Protein AF-A0A2M8EV79-F1 (afdb_monomer)

pLDDT: mean 92.15, std 6.43, range [69.06, 97.62]

Secondary structure (DSSP, 8-state):
--HHHHHHHHHT-S-TTTS-GGG---TTSPPPTTSSTTTHHHHHHHHHHTT-----

Solvent-accessible surface area (backbone atoms only — not comparable to full-atom values): 3617 Å² total; per-residue (Å²): 138,59,73,65,58,54,53,54,51,55,76,60,54,91,44,72,83,86,46,65,57,66,77,65,59,48,95,87,68,49,73,51,68,70,37,66,97,68,9,40,61,50,34,50,50,58,39,44,76,71,68,45,86,82,85,133

Mean predicted aligned error: 3.15 Å

Radius of gyration: 11.1 Å; Cα contacts (8 Å, |Δi|>4): 35; chains: 1; bounding box: 26×27×26 Å

InterPro domains:
  IPR001497 Methylated-DNA-[protein]-cysteine S-methyltransferase, active site [PS00374] (19-25)
  IPR014048 Methylated-DNA-[protein]-cysteine S-methyltransferase, DNA binding [PF01035] (2-52)
  IPR014048 Methylated-DNA-[protein]-cysteine S-methyltransferase, DNA binding [cd06445] (3-51)
  IPR036217 Methylated DNA-protein cysteine methyltransferase, DNA binding domain [SSF46767] (2-53)
  IPR036388 Winged helix-like DNA-binding domain sup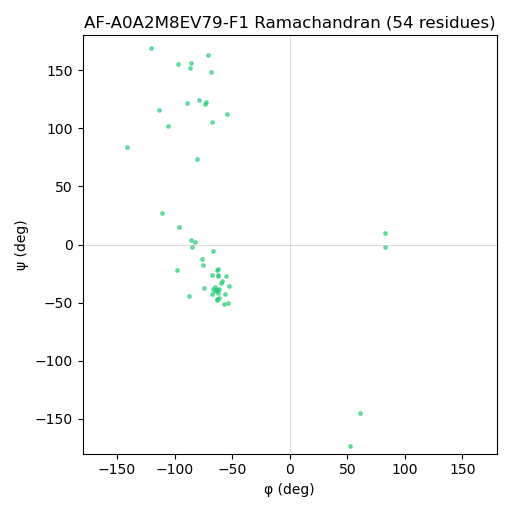erfamily [G3DSA:1.10.10.10] (1-56)

Sequence (56 aa):
TTPRVVGFALHKNPDPKNIPCHRVVFKDGSLSQSYAFEGINKQKQRLVDEGVRVAF

Structure (mmCIF, N/CA/C/O backbone):
data_AF-A0A2M8EV79-F1
#
_entry.id   AF-A0A2M8EV79-F1
#
loop_
_atom_site.group_PDB
_atom_site.id
_atom_site.type_symbol
_atom_site.label_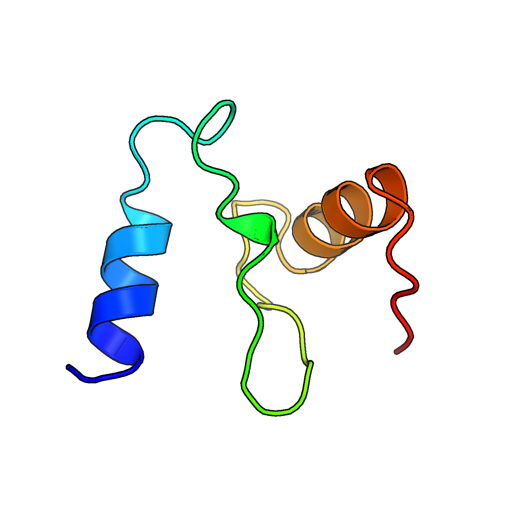atom_id
_atom_site.label_alt_id
_atom_site.label_comp_id
_atom_site.label_asym_id
_atom_site.label_entity_id
_atom_site.label_seq_id
_atom_site.pdbx_PDB_ins_code
_atom_site.Cartn_x
_atom_site.Cartn_y
_atom_site.Cartn_z
_atom_site.occupancy
_atom_site.B_iso_or_equ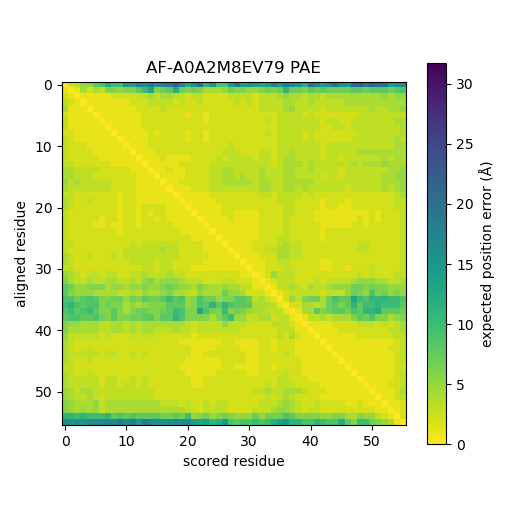iv
_atom_site.auth_seq_id
_atom_site.auth_comp_id
_atom_site.auth_asym_id
_atom_site.auth_atom_id
_atom_site.pdbx_PDB_model_num
ATOM 1 N N . THR A 1 1 ? 11.021 -17.158 2.648 1.00 69.06 1 THR A N 1
ATOM 2 C CA . THR A 1 1 ? 11.427 -15.735 2.620 1.00 69.06 1 THR A CA 1
ATOM 3 C C . THR A 1 1 ? 10.989 -15.038 3.887 1.00 69.06 1 THR A C 1
ATOM 5 O O . THR A 1 1 ? 9.920 -15.351 4.390 1.00 69.06 1 THR A O 1
ATOM 8 N N . THR A 1 2 ? 11.805 -14.136 4.437 1.00 92.94 2 THR A N 1
ATOM 9 C CA . THR A 1 2 ? 11.448 -13.387 5.654 1.00 92.94 2 THR A CA 1
ATOM 10 C C . THR A 1 2 ? 10.641 -12.126 5.302 1.00 92.94 2 THR A C 1
ATOM 12 O O . THR A 1 2 ? 10.866 -11.551 4.234 1.00 92.94 2 THR A O 1
ATOM 15 N N . PRO A 1 3 ? 9.752 -11.627 6.186 1.00 94.12 3 PRO A N 1
ATOM 16 C CA . PRO A 1 3 ? 9.028 -10.367 5.963 1.00 94.12 3 PRO A CA 1
ATOM 17 C C . PRO A 1 3 ? 9.944 -9.164 5.689 1.00 94.12 3 PRO A C 1
ATOM 19 O O . PRO A 1 3 ? 9.573 -8.244 4.968 1.00 94.12 3 PRO A O 1
ATOM 22 N N . ARG A 1 4 ? 11.182 -9.196 6.204 1.00 93.94 4 ARG A N 1
ATOM 23 C CA . ARG A 1 4 ? 12.193 -8.155 5.966 1.00 93.94 4 ARG A CA 1
ATOM 24 C C . ARG A 1 4 ? 12.593 -8.050 4.494 1.00 93.94 4 ARG A C 1
ATOM 26 O O . ARG A 1 4 ? 12.751 -6.944 3.990 1.00 93.94 4 ARG A O 1
ATOM 33 N N . VAL A 1 5 ? 12.715 -9.182 3.796 1.00 96.62 5 VAL A N 1
ATOM 34 C CA . VAL A 1 5 ? 13.043 -9.200 2.359 1.00 96.62 5 VAL A CA 1
ATOM 35 C C . VAL A 1 5 ? 11.903 -8.595 1.539 1.00 96.62 5 VAL A C 1
ATOM 37 O O . VAL A 1 5 ? 12.157 -7.838 0.607 1.00 96.62 5 VAL A O 1
ATOM 40 N N . VAL A 1 6 ? 10.649 -8.862 1.921 1.00 94.06 6 VAL A N 1
ATOM 41 C CA . VAL A 1 6 ? 9.476 -8.241 1.285 1.00 94.06 6 VAL A CA 1
ATOM 42 C C . VAL A 1 6 ? 9.497 -6.728 1.502 1.00 94.06 6 VAL A C 1
ATOM 44 O O . VAL A 1 6 ? 9.380 -5.980 0.538 1.00 94.06 6 VAL A O 1
ATOM 47 N N . GLY A 1 7 ? 9.739 -6.268 2.734 1.00 93.00 7 GLY A N 1
ATOM 48 C CA . GLY A 1 7 ? 9.880 -4.839 3.033 1.00 93.00 7 GLY A CA 1
ATOM 49 C C . GLY A 1 7 ? 10.966 -4.152 2.197 1.00 93.00 7 GLY A C 1
ATOM 50 O O . GLY A 1 7 ? 10.731 -3.075 1.651 1.00 93.00 7 GLY A O 1
ATOM 51 N N . PHE A 1 8 ? 12.124 -4.801 2.022 1.00 94.00 8 PHE A N 1
ATOM 52 C CA . PHE A 1 8 ? 13.195 -4.295 1.158 1.00 94.00 8 PHE A CA 1
ATOM 53 C C . PHE A 1 8 ? 12.753 -4.170 -0.307 1.00 94.00 8 PHE A C 1
ATOM 55 O O . PHE A 1 8 ? 12.976 -3.129 -0.925 1.00 94.00 8 PHE A O 1
ATOM 62 N N . ALA A 1 9 ? 12.083 -5.190 -0.853 1.00 94.75 9 ALA A N 1
ATOM 63 C CA . ALA A 1 9 ? 11.570 -5.157 -2.222 1.00 94.75 9 ALA A CA 1
ATOM 64 C C . ALA A 1 9 ? 10.523 -4.047 -2.421 1.00 94.75 9 ALA A C 1
ATOM 66 O O . ALA A 1 9 ? 10.585 -3.318 -3.408 1.00 94.75 9 ALA A O 1
ATOM 67 N N . LEU A 1 10 ? 9.611 -3.860 -1.459 1.00 93.44 10 LEU A N 1
ATOM 68 C CA . LEU A 1 10 ? 8.613 -2.784 -1.496 1.00 93.44 10 LEU A CA 1
ATOM 69 C C . LEU A 1 10 ? 9.261 -1.395 -1.464 1.00 93.44 10 LEU A C 1
ATOM 71 O O . LEU A 1 10 ? 8.816 -0.499 -2.177 1.00 93.44 10 LEU A O 1
ATOM 75 N N . HIS A 1 11 ? 10.328 -1.217 -0.681 1.00 91.19 11 HIS A N 1
ATOM 76 C CA . HIS A 1 11 ? 11.080 0.040 -0.637 1.00 91.19 11 HIS A CA 1
ATOM 77 C C . HIS A 1 11 ? 11.833 0.325 -1.948 1.00 91.19 11 HIS A C 1
ATOM 79 O O . HIS A 1 11 ? 12.092 1.478 -2.283 1.00 91.19 11 HIS A O 1
ATOM 85 N N . LYS A 1 12 ? 12.176 -0.723 -2.704 1.00 94.69 12 LYS A N 1
ATOM 86 C CA . LYS A 1 12 ? 12.816 -0.642 -4.024 1.00 94.69 12 LYS A CA 1
ATOM 87 C C . LYS A 1 12 ? 11.828 -0.740 -5.185 1.00 94.69 12 LYS A C 1
ATOM 89 O O . LYS A 1 12 ? 12.262 -0.964 -6.310 1.00 94.69 12 LYS A O 1
ATOM 94 N N . ASN A 1 13 ? 10.531 -0.577 -4.929 1.00 94.88 13 ASN A N 1
ATOM 95 C CA . ASN A 1 13 ? 9.505 -0.630 -5.960 1.00 94.88 13 ASN A CA 1
ATOM 96 C C . ASN A 1 13 ? 9.821 0.364 -7.105 1.00 94.88 13 ASN A C 1
ATOM 98 O O . ASN A 1 13 ? 9.765 1.574 -6.868 1.00 94.88 13 ASN A O 1
ATOM 102 N N . PRO A 1 14 ? 10.139 -0.117 -8.325 1.00 95.88 14 PRO A N 1
ATOM 103 C CA . PRO A 1 14 ? 10.556 0.743 -9.432 1.00 95.88 14 PRO A CA 1
ATOM 104 C C . PRO A 1 14 ? 9.391 1.512 -10.064 1.00 95.88 14 PRO A C 1
ATOM 106 O O . PRO A 1 14 ? 9.621 2.501 -10.754 1.00 95.88 14 PRO A O 1
ATOM 109 N N . ASP A 1 15 ? 8.148 1.082 -9.829 1.00 95.69 15 ASP A N 1
ATOM 110 C CA . ASP A 1 15 ? 6.958 1.704 -10.401 1.00 95.69 15 ASP A CA 1
ATOM 111 C C . ASP A 1 15 ? 5.800 1.746 -9.387 1.00 95.69 15 ASP A C 1
ATOM 113 O O . ASP A 1 15 ? 4.900 0.905 -9.409 1.00 95.69 15 ASP A O 1
ATOM 117 N N . PRO A 1 16 ? 5.764 2.754 -8.498 1.00 90.31 16 PRO A N 1
ATOM 118 C CA . PRO A 1 16 ? 4.702 2.901 -7.497 1.00 90.31 16 PRO A CA 1
ATOM 119 C C . PRO A 1 16 ? 3.309 3.221 -8.060 1.00 90.31 16 PRO A C 1
ATOM 121 O O . PRO A 1 16 ? 2.350 3.337 -7.284 1.00 90.31 16 PRO A O 1
ATOM 124 N N . LYS A 1 17 ? 3.188 3.455 -9.375 1.00 90.44 17 LYS A N 1
ATOM 125 C CA . LYS A 1 17 ? 1.899 3.692 -10.037 1.00 90.44 17 LYS A CA 1
ATOM 126 C C . LYS A 1 17 ? 1.261 2.371 -10.452 1.00 90.44 17 LYS A C 1
ATOM 128 O O . LYS A 1 17 ? 0.077 2.188 -10.190 1.00 90.44 17 LYS A O 1
ATOM 133 N N . ASN A 1 18 ? 2.041 1.457 -11.031 1.00 96.31 18 ASN A N 1
ATOM 134 C CA . ASN A 1 18 ? 1.535 0.167 -11.512 1.00 96.31 18 ASN A CA 1
ATOM 135 C C . ASN A 1 18 ? 1.761 -0.993 -10.526 1.00 96.31 18 ASN A C 1
ATOM 137 O O . ASN A 1 18 ? 1.031 -1.981 -10.567 1.00 96.31 18 ASN A O 1
ATOM 141 N N . ILE A 1 19 ? 2.726 -0.875 -9.608 1.00 96.12 19 ILE A N 1
ATOM 142 C CA . ILE A 1 19 ? 2.995 -1.848 -8.541 1.00 96.12 19 ILE A CA 1
ATOM 143 C C . ILE A 1 19 ? 2.485 -1.247 -7.218 1.00 96.12 19 ILE A C 1
ATOM 145 O O . ILE A 1 19 ? 3.146 -0.379 -6.638 1.00 96.12 19 ILE A O 1
ATOM 149 N N . PRO A 1 20 ? 1.310 -1.664 -6.713 1.00 95.06 20 PRO A N 1
ATOM 150 C CA . PRO A 1 20 ? 0.633 -0.996 -5.602 1.00 95.06 20 PRO A CA 1
ATOM 151 C C . PRO A 1 20 ? 1.215 -1.406 -4.238 1.00 95.06 20 PRO A C 1
ATOM 153 O O . PRO A 1 20 ? 0.604 -2.156 -3.476 1.00 95.06 20 PRO A O 1
ATOM 156 N N . CYS A 1 21 ? 2.409 -0.910 -3.902 1.00 94.94 21 CYS A N 1
ATOM 157 C CA . CYS A 1 21 ? 3.079 -1.248 -2.642 1.00 94.94 21 CYS A CA 1
ATOM 158 C C . CYS A 1 21 ? 2.316 -0.784 -1.385 1.00 94.94 21 CYS A C 1
ATOM 160 O O . CYS A 1 21 ? 2.496 -1.389 -0.329 1.00 94.94 21 CYS A O 1
ATOM 162 N N . HIS A 1 22 ? 1.422 0.214 -1.484 1.00 95.06 22 HIS A N 1
ATOM 163 C CA . HIS A 1 22 ? 0.545 0.646 -0.380 1.00 95.06 22 HIS A CA 1
ATOM 164 C C . HIS A 1 22 ? -0.427 -0.435 0.094 1.00 95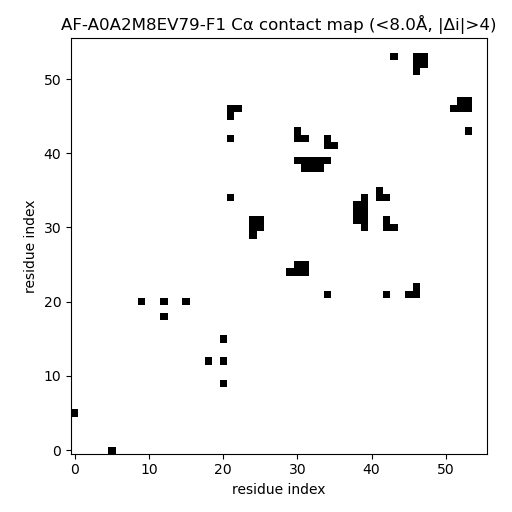.06 22 HIS A C 1
ATOM 166 O O . HIS A 1 22 ? -0.893 -0.351 1.229 1.00 95.06 22 HIS A O 1
ATOM 172 N N . ARG A 1 23 ? -0.721 -1.446 -0.735 1.00 96.50 23 ARG A N 1
ATOM 173 C CA . ARG A 1 23 ? -1.643 -2.542 -0.390 1.00 96.50 23 ARG A CA 1
ATOM 174 C C . ARG A 1 23 ? -1.043 -3.575 0.561 1.00 96.50 23 ARG A C 1
ATOM 176 O O . ARG A 1 23 ? -1.777 -4.406 1.086 1.00 96.50 23 ARG A O 1
ATOM 183 N N . VAL A 1 24 ? 0.272 -3.550 0.784 1.00 95.38 24 VAL A N 1
ATOM 184 C CA . VAL A 1 24 ? 0.918 -4.457 1.738 1.00 95.38 24 VAL A CA 1
ATOM 185 C C . VAL A 1 24 ? 0.930 -3.821 3.126 1.00 95.38 24 VAL A C 1
ATOM 187 O O . VAL A 1 24 ? 1.490 -2.744 3.323 1.00 95.38 24 VAL A O 1
ATOM 190 N N . VAL A 1 25 ? 0.328 -4.512 4.091 1.00 95.38 25 VAL A N 1
ATOM 191 C CA . VAL A 1 25 ? 0.227 -4.103 5.501 1.00 95.38 25 VAL A CA 1
ATOM 192 C C . VAL A 1 25 ? 0.884 -5.137 6.415 1.00 95.38 25 VAL A C 1
ATOM 194 O O . VAL A 1 25 ? 1.247 -6.233 5.970 1.00 95.38 25 VAL A O 1
ATOM 197 N N . PHE A 1 26 ? 1.069 -4.800 7.692 1.00 94.88 26 PHE A N 1
ATOM 198 C CA . PHE A 1 26 ? 1.564 -5.763 8.673 1.00 94.88 26 PHE A CA 1
ATOM 199 C C . PHE A 1 26 ? 0.511 -6.830 8.998 1.00 94.88 26 PHE A C 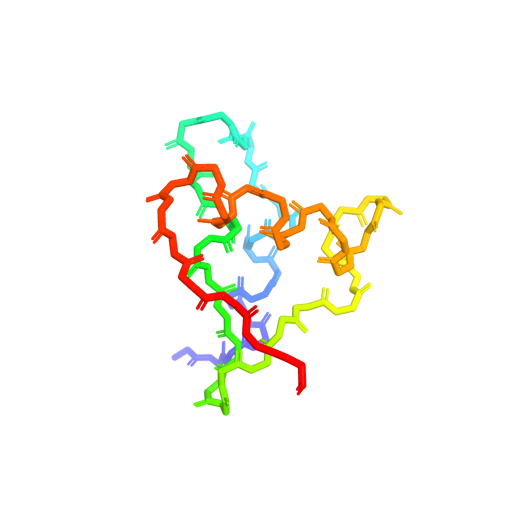1
ATOM 201 O O . PHE A 1 26 ? -0.677 -6.681 8.723 1.00 94.88 26 PHE A O 1
ATOM 208 N N . LYS A 1 27 ? 0.958 -7.942 9.594 1.00 95.44 27 LYS A N 1
ATOM 209 C CA . LYS A 1 27 ? 0.099 -9.090 9.933 1.00 95.44 27 LYS A CA 1
ATOM 210 C C . LYS A 1 27 ? -1.059 -8.716 10.870 1.00 95.44 27 LYS A C 1
ATOM 212 O O . LYS A 1 27 ? -2.108 -9.345 10.811 1.00 95.44 27 LYS A O 1
ATOM 217 N N . ASP A 1 28 ? -0.849 -7.736 11.738 1.00 95.12 28 ASP A N 1
ATOM 218 C CA . ASP A 1 28 ? -1.851 -7.211 12.670 1.00 95.12 28 ASP A CA 1
ATOM 219 C C . ASP A 1 28 ? -2.799 -6.182 12.025 1.00 95.12 28 ASP A C 1
ATOM 221 O O . ASP A 1 28 ? -3.670 -5.644 12.699 1.00 95.12 28 ASP A O 1
ATOM 225 N N . GLY A 1 29 ? -2.642 -5.913 10.725 1.00 94.12 29 GLY A N 1
ATOM 226 C CA . GLY A 1 29 ? -3.419 -4.919 9.990 1.00 94.12 29 GLY A CA 1
ATOM 227 C C . GLY A 1 29 ? -2.896 -3.489 10.133 1.00 94.12 29 GLY A C 1
ATOM 228 O O . GLY A 1 29 ? -3.441 -2.591 9.491 1.00 94.12 29 GLY A O 1
ATOM 229 N N . SER A 1 30 ? -1.839 -3.259 10.920 1.00 94.94 30 SER A N 1
ATOM 230 C CA . SER A 1 30 ? -1.258 -1.926 11.062 1.00 94.94 30 SER A CA 1
ATOM 231 C C . SER A 1 30 ? -0.575 -1.460 9.770 1.00 94.94 30 SER A C 1
ATOM 233 O O . SER A 1 30 ? -0.041 -2.242 8.972 1.00 94.94 30 SER A O 1
ATOM 235 N N . LEU A 1 31 ? -0.613 -0.145 9.556 1.00 95.00 31 LEU A N 1
ATOM 236 C CA . LEU A 1 31 ? 0.037 0.514 8.430 1.00 95.00 31 LEU A CA 1
ATOM 237 C C . LEU A 1 31 ? 1.502 0.834 8.750 1.00 95.00 31 LEU A C 1
ATOM 239 O O . LEU A 1 31 ? 1.895 0.992 9.906 1.00 95.00 31 LEU A O 1
ATOM 243 N N . SER A 1 32 ? 2.320 0.977 7.710 1.00 92.50 32 SER A N 1
ATOM 244 C CA . SER A 1 32 ? 3.723 1.347 7.865 1.00 92.50 32 SER A CA 1
ATOM 245 C C . SER A 1 32 ? 3.869 2.816 8.257 1.00 92.50 32 SER A C 1
ATOM 247 O O . SER A 1 32 ? 3.456 3.718 7.527 1.00 92.50 32 SER A O 1
ATOM 249 N N . GLN A 1 33 ? 4.531 3.067 9.390 1.00 89.12 33 GLN A N 1
ATOM 250 C CA . GLN A 1 33 ? 4.845 4.422 9.858 1.00 89.12 33 GLN A CA 1
ATOM 251 C C . GLN A 1 33 ? 5.765 5.183 8.891 1.00 89.12 33 GLN A C 1
ATOM 253 O O . GLN A 1 33 ? 5.703 6.407 8.819 1.00 89.12 33 GLN A O 1
ATOM 258 N N . SER A 1 34 ? 6.572 4.463 8.110 1.00 86.81 34 SER A N 1
ATOM 259 C CA . SER A 1 34 ? 7.566 5.018 7.182 1.00 86.81 34 SER A CA 1
ATOM 260 C C . SER A 1 34 ? 7.192 4.795 5.711 1.00 86.81 34 SER A C 1
ATOM 262 O O . SER A 1 34 ? 8.070 4.657 4.857 1.00 86.81 34 SER A O 1
ATOM 264 N N . TYR A 1 35 ? 5.897 4.682 5.394 1.00 85.19 35 TYR A N 1
ATOM 265 C CA . TYR A 1 35 ? 5.446 4.522 4.011 1.00 85.19 35 TYR A CA 1
ATOM 266 C C . TYR A 1 35 ? 5.709 5.781 3.171 1.00 85.19 35 TYR A C 1
ATOM 268 O O . TYR A 1 35 ? 4.991 6.771 3.274 1.00 85.19 35 TYR A O 1
ATOM 276 N N . ALA A 1 36 ? 6.722 5.725 2.300 1.00 77.69 36 ALA A N 1
ATOM 277 C CA . ALA A 1 36 ? 7.222 6.893 1.568 1.00 77.69 36 ALA A CA 1
ATOM 278 C C . ALA A 1 36 ? 7.558 8.074 2.514 1.00 77.69 36 ALA A C 1
ATOM 280 O O . ALA A 1 36 ? 7.543 7.944 3.736 1.00 77.69 36 ALA A O 1
ATOM 281 N N . PHE A 1 37 ? 7.898 9.238 1.961 1.00 75.56 37 PHE A N 1
ATOM 282 C CA . PHE A 1 37 ? 8.268 10.418 2.757 1.00 75.56 37 PHE A CA 1
ATOM 283 C C . PHE A 1 37 ? 7.153 10.890 3.707 1.00 75.56 37 PHE A C 1
ATOM 285 O O . PHE A 1 37 ? 7.428 11.370 4.798 1.00 75.56 37 PHE A O 1
ATOM 292 N N . GLU A 1 38 ? 5.894 10.731 3.296 1.00 78.69 38 GLU A N 1
ATOM 293 C CA . GLU A 1 38 ? 4.701 11.166 4.038 1.00 78.69 38 GLU A CA 1
ATOM 294 C C . GLU A 1 38 ? 4.215 10.135 5.084 1.00 78.69 38 GLU A C 1
ATOM 296 O O . GLU A 1 38 ? 3.246 10.384 5.807 1.00 78.69 38 GLU A O 1
ATOM 301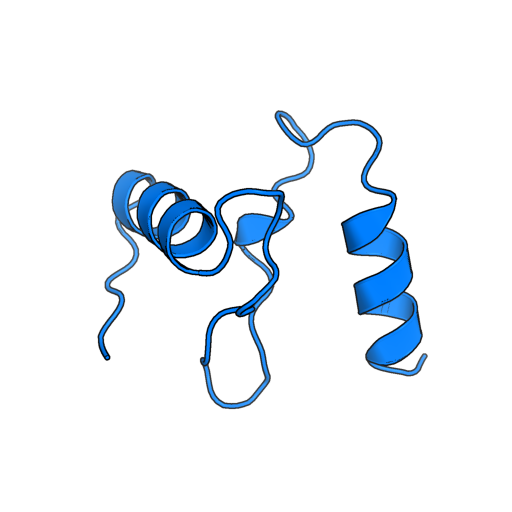 N N . GLY A 1 39 ? 4.871 8.975 5.177 1.00 87.31 39 GLY A N 1
ATOM 302 C CA . GLY A 1 39 ? 4.596 7.954 6.182 1.00 87.31 39 GLY A CA 1
ATOM 303 C C . GLY A 1 39 ? 3.179 7.371 6.132 1.00 87.31 39 GLY A C 1
ATOM 304 O O . GLY A 1 39 ? 2.553 7.215 5.078 1.00 87.31 39 GLY A O 1
ATOM 305 N N . ILE A 1 40 ? 2.658 7.057 7.321 1.00 92.19 40 ILE A N 1
ATOM 306 C CA . ILE A 1 40 ? 1.367 6.379 7.522 1.00 92.19 40 ILE A CA 1
ATOM 307 C C . ILE A 1 40 ? 0.190 7.057 6.806 1.00 92.19 40 ILE A C 1
ATOM 309 O O . ILE A 1 40 ? -0.693 6.378 6.274 1.00 92.19 40 ILE A O 1
ATOM 313 N N . ASN A 1 41 ? 0.193 8.391 6.736 1.00 92.31 41 ASN A N 1
ATOM 314 C CA . ASN A 1 41 ? -0.898 9.167 6.149 1.00 92.31 41 ASN A CA 1
ATOM 315 C C . ASN A 1 41 ? -1.038 8.902 4.649 1.00 92.31 41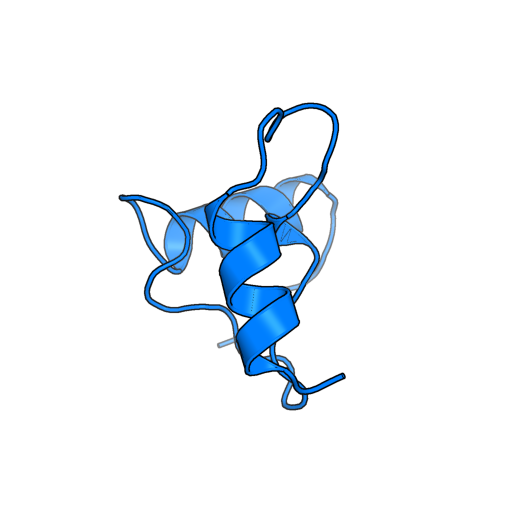 ASN A C 1
ATOM 317 O O . ASN A 1 41 ? -2.158 8.792 4.148 1.00 92.31 41 ASN A O 1
ATOM 321 N N . LYS A 1 42 ? 0.080 8.719 3.939 1.00 93.19 42 LYS A N 1
ATOM 322 C CA . LYS A 1 42 ? 0.057 8.461 2.498 1.00 93.19 42 LYS A CA 1
ATOM 323 C C . LYS A 1 42 ? -0.398 7.054 2.161 1.00 93.19 42 LYS A C 1
ATOM 325 O O . LYS A 1 42 ? -1.133 6.869 1.191 1.00 93.19 42 LYS A O 1
ATOM 330 N N . GLN A 1 43 ? -0.000 6.072 2.970 1.00 95.38 43 GLN A N 1
ATOM 331 C CA . GLN A 1 43 ? -0.505 4.710 2.813 1.00 95.38 43 GLN A CA 1
ATOM 332 C C . GLN A 1 43 ? -2.012 4.675 3.043 1.00 95.38 43 GLN A C 1
ATOM 334 O O . GLN A 1 43 ? -2.752 4.134 2.222 1.00 95.38 43 GLN A O 1
ATOM 339 N N . LYS A 1 44 ? -2.460 5.314 4.131 1.00 95.38 44 LYS A N 1
ATOM 340 C CA . LYS A 1 44 ? -3.875 5.424 4.470 1.00 95.3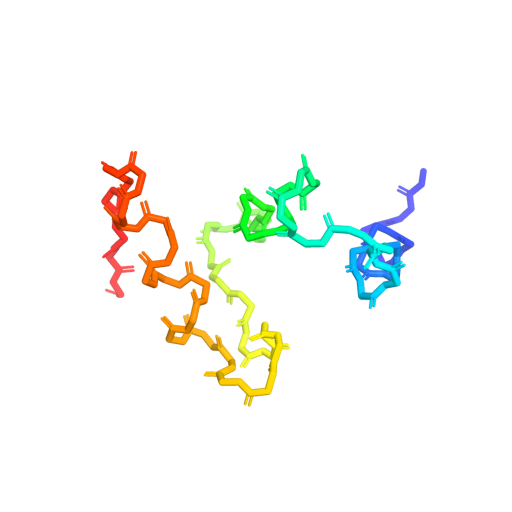8 44 LYS A CA 1
ATOM 341 C C . LYS A 1 44 ? -4.666 6.074 3.343 1.00 95.38 44 LYS A C 1
ATOM 343 O O . LYS A 1 44 ? -5.665 5.503 2.927 1.00 95.38 44 LYS A O 1
ATOM 348 N N . GLN A 1 45 ? -4.225 7.234 2.854 1.00 94.94 45 GLN A N 1
ATOM 349 C CA . GLN A 1 45 ? -4.916 7.957 1.788 1.00 94.94 45 GLN A CA 1
ATOM 350 C C . GLN A 1 45 ? -5.143 7.054 0.574 1.00 94.94 45 GLN A C 1
ATOM 352 O O . GLN A 1 45 ? -6.278 6.887 0.150 1.00 94.94 45 GLN A O 1
ATOM 357 N N . ARG A 1 46 ? -4.094 6.378 0.090 1.00 94.81 46 ARG A N 1
ATOM 358 C CA . ARG A 1 46 ? -4.216 5.481 -1.067 1.00 94.81 46 ARG A CA 1
ATOM 359 C C . ARG A 1 46 ? -5.169 4.310 -0.841 1.00 94.81 46 ARG A C 1
ATOM 361 O O . ARG A 1 46 ? -5.870 3.919 -1.762 1.00 94.81 46 ARG A O 1
ATOM 368 N N . LEU A 1 47 ? -5.180 3.738 0.360 1.00 96.38 47 LEU A N 1
ATOM 369 C CA . LEU A 1 47 ? -6.111 2.663 0.706 1.00 96.38 47 LEU A CA 1
ATOM 370 C C . LEU A 1 47 ? -7.559 3.172 0.749 1.00 96.38 47 LEU A C 1
ATOM 372 O O . LEU A 1 47 ? -8.453 2.522 0.214 1.00 96.38 47 LEU A O 1
ATOM 376 N N . VAL A 1 48 ? -7.784 4.349 1.337 1.00 97.00 48 VAL A N 1
ATOM 377 C CA . VAL A 1 48 ? -9.110 4.981 1.404 1.00 97.00 48 VAL A CA 1
ATOM 378 C C . VAL A 1 48 ? -9.619 5.359 0.012 1.00 97.00 48 VAL A C 1
ATOM 380 O O . VAL A 1 48 ? -10.789 5.119 -0.276 1.00 97.00 48 VAL A O 1
ATOM 383 N N . ASP A 1 49 ? -8.749 5.864 -0.866 1.00 96.81 49 ASP A N 1
ATOM 384 C CA . ASP A 1 49 ? -9.079 6.174 -2.264 1.00 96.81 49 ASP A CA 1
ATOM 385 C C . ASP A 1 49 ? -9.500 4.914 -3.051 1.00 96.81 49 ASP A C 1
ATOM 387 O O . ASP A 1 49 ? -10.297 4.994 -3.983 1.00 96.81 49 ASP A O 1
ATOM 391 N N . GLU A 1 50 ? -9.014 3.733 -2.650 1.00 97.38 50 GLU A N 1
ATOM 392 C CA . GLU A 1 50 ? -9.429 2.424 -3.181 1.00 97.38 50 GLU A CA 1
ATOM 393 C C . GLU A 1 50 ? -10.678 1.846 -2.477 1.00 97.38 50 GLU A C 1
ATOM 395 O O . GLU A 1 50 ? -11.095 0.726 -2.771 1.00 97.38 50 GLU A O 1
ATOM 400 N N . GLY A 1 51 ? -11.292 2.588 -1.548 1.00 97.62 51 GLY A N 1
ATOM 401 C CA . GLY A 1 51 ? -12.486 2.171 -0.806 1.00 97.62 51 GLY A CA 1
ATOM 402 C C . GLY A 1 51 ? -12.210 1.274 0.406 1.00 97.62 51 GLY A C 1
ATOM 403 O O . GLY A 1 51 ? -13.148 0.733 1.000 1.00 97.62 51 GLY A O 1
ATOM 404 N N . VAL A 1 52 ? -10.947 1.112 0.810 1.00 97.25 52 VAL A N 1
ATOM 405 C CA . VAL A 1 52 ? -10.577 0.324 1.993 1.00 97.25 52 VAL A CA 1
ATOM 406 C C . VAL A 1 52 ? -10.834 1.143 3.258 1.00 97.25 52 VAL A C 1
ATOM 408 O O . VAL A 1 52 ? -10.300 2.238 3.441 1.00 97.25 52 VAL A O 1
ATOM 411 N N . ARG A 1 53 ? -11.631 0.595 4.181 1.00 95.31 53 ARG A N 1
ATOM 412 C CA . ARG A 1 53 ? -11.834 1.202 5.504 1.00 95.31 53 ARG A CA 1
ATOM 413 C C . ARG A 1 53 ? -10.582 1.005 6.357 1.00 95.31 53 ARG A C 1
ATOM 415 O O . ARG A 1 53 ? -10.205 -0.127 6.639 1.00 95.31 53 ARG A O 1
ATOM 422 N N . VAL A 1 54 ? -9.980 2.106 6.800 1.00 93.81 54 VAL A N 1
ATOM 423 C CA . VAL A 1 54 ? -8.836 2.109 7.721 1.00 93.81 54 VAL A CA 1
ATOM 424 C C . VAL A 1 54 ? -9.271 2.732 9.046 1.00 93.81 54 VAL A C 1
ATOM 426 O O . VAL A 1 54 ? -9.611 3.917 9.085 1.00 93.81 54 VAL A O 1
ATOM 429 N N . ALA A 1 55 ? -9.253 1.934 10.112 1.00 85.44 55 ALA A N 1
ATOM 430 C CA . ALA A 1 55 ? -9.457 2.382 11.488 1.00 85.44 55 ALA A CA 1
ATOM 431 C C . ALA A 1 55 ? -8.101 2.585 12.189 1.00 85.44 55 ALA A C 1
ATOM 433 O O . ALA A 1 55 ? -7.102 1.998 11.768 1.00 85.44 55 ALA A O 1
ATOM 434 N N . PHE A 1 56 ? -8.080 3.437 13.214 1.00 69.06 56 PHE A N 1
ATOM 435 C CA . PHE A 1 56 ? -6.927 3.658 14.089 1.00 69.06 56 PHE A CA 1
ATOM 436 C C . PHE A 1 56 ? -7.171 3.024 15.453 1.00 69.06 56 PHE A C 1
ATOM 438 O O . PHE A 1 56 ? -8.344 3.064 15.893 1.00 69.06 56 PHE A O 1
#

Organism: NCBI:txid1974876

Foldseek 3Di:
DDVVVVVVVLVVPPDCPPPVSLPDDDPVRHGFQPPDPVGRVVSVVVCVVVVHDDDD

=== Feature glossary ===
Reading guide. The protein is described through the following features:

Foldseek 3Di. A 3Di character summarizes, for each residue, the relative orientation of the Cα frame of its nearest spatial neighbor. Because it encodes fold topology rather than chemistry, 3Di alignments detect remote structural similarity that sequence alignment misses.

Contact-map, Ramachandran, and PAE plots. Plot images: a contact map (which residues are close in 3D, as an N×N binary image), a Ramachandran scatter (backbone torsion angles, revealing secondary-structure composition at a glance), and — for AlphaFold structures — a PAE heatmap (pairwise prediction confidence).

Radius of gyration, Cα contacts, bounding box. Radius of gyration (Rg) is the root-mean-square distance of Cα atoms from their centroid — a single number for overall size and compactness. A globular domain of N residues has Rg ≈ 2.2·N^0.38 Å; an extended or disordered chain has a much larger Rg. The Cα contact count is the number of residue pairs whose Cα atoms are within 8 Å and are more than four positions apart in sequence — a standard proxy for tertiary packing density. The bounding box is the smallest axis-aligned box enclosing all Cα atoms.

Secondary structure (8-state, DSSP). Eight-state secondary structure (DSSP): H is the canonical α-helix, G the tighter 3₁₀-helix, I the wider π-helix; E/B are β-structure, T and S are turns and bends, and '-' is everything else. DSSP derives these from the pattern of main-chain N–H···O=C hydrogen bonds, not from the sequence.

B-factor. B-factor (Debye–Waller factor) reflects atomic displacement in the crystal lattice. It is an experimental observable (units Å²), not a prediction; low values mean the atom is pinned down, high values mean it moves or is heterogeneous across the crystal.

pLDDT. pLDDT is the predicted lDDT-Cα score: AlphaFold's confidence that the local environment of each residue (all inter-atomic distances within 15 Å) is correctly placed. It is a per-residue number between 0 and 100, with higher meaning more reliable.

Nearest PDB structures. Nearest PDB neighbors are the top structural matches found by Foldseek when searching this structure against the entire Protein Data Bank. Each hit reports a TM-score (0 to 1; >0.5 almost always implies the same fold) and an E-value. These are *structural* homologs — they may share no detectable sequence similarity.

Solvent-a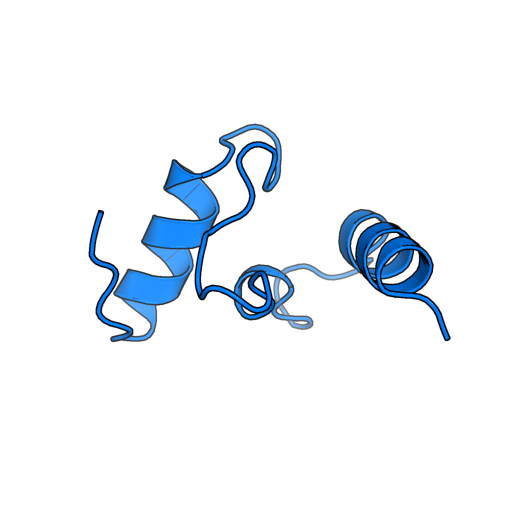ccessible surface area. Accessible surface area quantifies burial. A residue with SASA near zero is packed into the hydrophobic core; one with SASA >100 Å² sits on the surface. Computed here via the Shrake–Rupley numerical algorithm with a 1.4 Å probe.

Rendered structure images. Structure images are PyMOL renders from six orthogonal camera directions. Cartoon representation draws helices as coils and strands as arrows; sticks shows the backbone as bonds; surface shows the solvent-excluded envelope. Rainbow coloring maps sequence position to hue (blue→red, N→C); chain coloring assigns a distinct color per polypeptide.

Backbone torsions (φ/ψ). φ (phi) and ψ (psi) are the two rotatable backbone dihedrals per residue: φ is the C(i-1)–N–Cα–C torsion, ψ is the N–Cα–C–N(i+1) torsion, both in degrees on (−180°, 180°]. α-helical residues cluster near (−60°, −45°); β-strand residues near (−120°, +130°). A Ramachandran plot is simply a scatter of (φ, ψ) for every residue.

Predicted aligned error. Predicted Aligned Error (PAE) is an AlphaFold confidence matrix: entry (i, j) is the expected error in the position of residue j, in ångströms, when the prediction is superimposed on the true structure at residue i. Low PAE within a block of residues means that block is internally rigid and well-predicted; high PAE between two blocks means their relative placement is uncertain even if each block individually is confident.

mmCIF coordinates. Structure coordinates are given as an mmCIF _atom_site loop: one row per atom with element, residue name, chain id, sequence number, and x/y/z position in Å. Only the four main-chain atoms per residue are included here; side chains are omitted to keep the record compact.

InterPro / GO / CATH / organism. Database cross-references. InterPro integrates a dozen domain/family signature databases into unified entries with residue-range hits. GO terms attach function/process/location labels with evidence codes. CATH codes position the fold in a four-level structural taxonomy. Organism is the NCBI-taxonomy species name.

Secondary structure (3-state, P-SEA). SS3 is a coarse helix/strand/coil call (letters a/b/c) made by the P-SEA algorithm from inter-Cα distances and dihedrals. It is less detailed than DSSP but needs only Cα positions.

Sequence. Sequence gives the chain of amino acids in standard one-letter code (A=alanine, C=cysteine, …, Y=tyrosine), read N→C. It is the only feature that is directly encoded by the gene; all structural features are derived from the folded form of this sequence.